Protein AF-A0A7W0KT61-F1 (afdb_monomer)

Solvent-accessible surface area (backbone atoms only — not comparable to full-atom values): 6740 Å² total; per-residue (Å²): 135,87,72,85,64,94,62,65,60,58,87,79,50,74,68,50,75,46,75,46,60,78,52,83,32,58,48,33,39,36,23,72,43,25,34,51,71,78,39,61,75,86,48,62,60,42,79,48,66,74,72,72,62,79,48,75,51,79,43,73,37,87,45,68,84,65,27,94,85,42,75,70,29,31,27,43,36,42,31,29,100,89,49,74,47,70,43,76,37,59,54,93,49,47,67,71,46,50,54,52,50,29,50,36,64,73,48,72,98,77,128

Radius of gyration: 14.08 Å; Cα contacts (8 Å, |Δi|>4): 202; chains: 1; bounding box: 38×30×30 Å

Secondary structure (DSSP, 8-state):
------S--SS---EEEEE-STTTS-EEE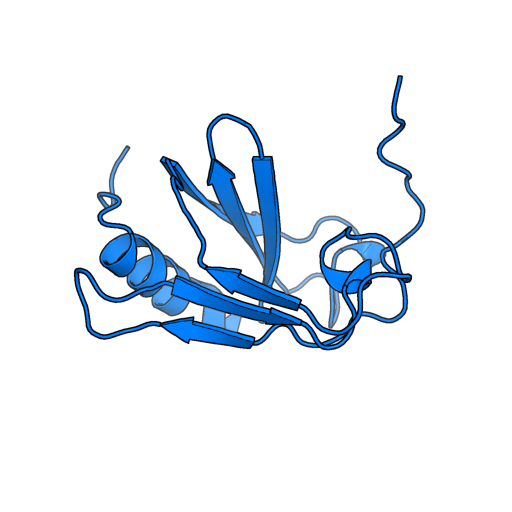EESSGGGGT--TTS-SEEEE--S--EEEEEE--STTT-SSSTT-EEEEEEETTEEEEEEE-TTTHHHHHHHHHHHHT--S--

Sequence (111 aa):
MRRTSARGWGPWTEVVLTLGAAPDGPVNWHADDPVAVGLPATRGPVDATFTAIDDVWLRPVRFRTESFWGLHGEILVLAAERATTELALPAALTGPFVERVRDQLGLDPTA

pLDDT: mean 70.73, std 15.08, range [27.05, 88.44]

Structure (mmCIF, N/CA/C/O backbone):
data_AF-A0A7W0KT61-F1
#
_entry.id   AF-A0A7W0KT61-F1
#
loop_
_atom_site.group_PDB
_atom_site.id
_atom_site.type_symbol
_atom_site.label_atom_id
_atom_site.label_alt_id
_atom_site.label_comp_id
_atom_site.label_asym_id
_atom_site.label_entity_id
_atom_site.label_seq_id
_atom_site.pdbx_PDB_ins_code
_atom_site.Cartn_x
_atom_site.Cartn_y
_atom_site.Cartn_z
_atom_site.occupancy
_atom_site.B_iso_or_equiv
_atom_site.auth_seq_id
_atom_site.auth_comp_id
_atom_site.auth_asym_id
_atom_site.auth_atom_id
_atom_site.pdbx_PDB_model_num
ATOM 1 N N . MET A 1 1 ? 22.644 4.650 14.078 1.00 32.19 1 MET A N 1
ATOM 2 C CA . MET A 1 1 ? 21.822 5.597 13.295 1.00 32.19 1 MET A CA 1
ATOM 3 C C . MET A 1 1 ? 21.578 4.968 11.925 1.00 32.19 1 MET A C 1
ATOM 5 O O . MET A 1 1 ? 22.500 4.891 11.122 1.00 32.19 1 MET A O 1
ATOM 9 N N . ARG A 1 2 ? 20.416 4.331 11.726 1.00 27.05 2 ARG A N 1
ATOM 10 C CA . ARG A 1 2 ? 20.155 3.473 10.560 1.00 27.05 2 ARG A CA 1
ATOM 11 C C . ARG A 1 2 ? 19.746 4.367 9.389 1.00 27.05 2 ARG A C 1
ATOM 13 O O . ARG A 1 2 ? 18.649 4.904 9.365 1.00 27.05 2 ARG A O 1
ATOM 20 N N . ARG A 1 3 ? 20.698 4.587 8.483 1.00 28.02 3 ARG A N 1
ATOM 21 C CA . ARG A 1 3 ? 20.554 5.362 7.249 1.00 28.02 3 ARG A CA 1
ATOM 22 C C . ARG A 1 3 ? 19.492 4.675 6.387 1.00 28.02 3 ARG A C 1
ATOM 24 O O . ARG A 1 3 ? 19.729 3.553 5.945 1.00 28.02 3 ARG A O 1
ATOM 31 N N . THR A 1 4 ? 18.351 5.320 6.165 1.00 32.91 4 THR A N 1
ATOM 32 C CA . THR A 1 4 ? 17.444 5.007 5.052 1.00 32.91 4 THR A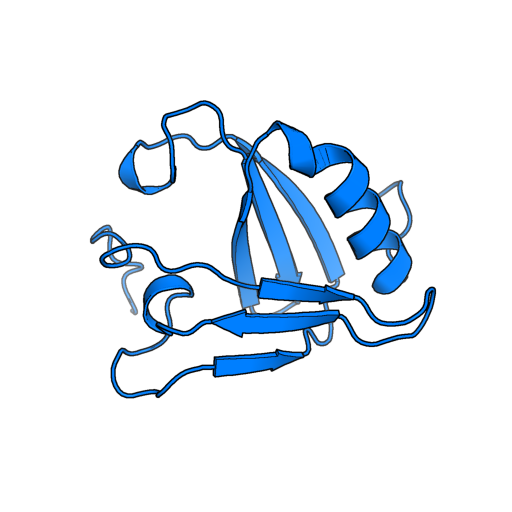 CA 1
ATOM 33 C C . THR A 1 4 ? 18.274 5.127 3.778 1.00 32.91 4 THR A C 1
ATOM 35 O O . THR A 1 4 ? 18.683 6.213 3.366 1.00 32.91 4 THR A O 1
ATOM 38 N N . SER A 1 5 ? 18.727 3.992 3.248 1.00 36.28 5 SER A N 1
ATOM 39 C CA . SER A 1 5 ? 19.677 3.999 2.147 1.00 36.28 5 SER A CA 1
ATOM 40 C C . SER A 1 5 ? 18.963 4.393 0.867 1.00 36.28 5 SER A C 1
ATOM 42 O O . SER A 1 5 ? 18.067 3.690 0.423 1.00 36.28 5 SER A O 1
ATOM 44 N N . ALA A 1 6 ? 19.467 5.445 0.226 1.00 32.72 6 ALA A N 1
ATOM 45 C CA . ALA A 1 6 ? 19.232 5.829 -1.166 1.00 32.72 6 ALA A CA 1
ATOM 46 C C . ALA A 1 6 ? 19.677 4.767 -2.206 1.00 32.72 6 ALA A C 1
ATOM 48 O O . ALA A 1 6 ? 20.046 5.105 -3.327 1.00 32.72 6 ALA A O 1
ATOM 49 N N . ARG A 1 7 ? 19.713 3.481 -1.839 1.00 40.91 7 ARG A N 1
ATOM 50 C CA . ARG A 1 7 ? 19.903 2.374 -2.775 1.00 40.91 7 ARG A CA 1
ATOM 51 C C . ARG A 1 7 ? 18.530 1.786 -3.006 1.00 40.91 7 ARG A C 1
ATOM 53 O O . ARG A 1 7 ? 17.926 1.311 -2.051 1.00 40.91 7 ARG A O 1
ATOM 60 N N . GLY A 1 8 ? 18.065 1.906 -4.246 1.00 37.81 8 GLY A N 1
ATOM 61 C CA . GLY A 1 8 ? 16.803 1.347 -4.686 1.00 37.81 8 GLY A CA 1
ATOM 62 C C . GLY A 1 8 ? 16.606 -0.045 -4.103 1.00 37.81 8 GLY A C 1
ATOM 63 O O . GLY A 1 8 ? 17.489 -0.900 -4.205 1.00 37.81 8 GLY A O 1
ATOM 64 N N . TRP A 1 9 ? 15.451 -0.215 -3.462 1.00 44.94 9 TRP A N 1
ATOM 65 C CA . TRP A 1 9 ? 14.582 -1.380 -3.598 1.00 44.94 9 TRP A CA 1
ATOM 66 C C . TRP A 1 9 ? 15.001 -2.145 -4.861 1.00 44.94 9 TRP A C 1
ATOM 68 O O . TRP A 1 9 ? 15.155 -1.501 -5.900 1.00 44.94 9 TRP A O 1
ATOM 78 N N . GLY A 1 10 ? 15.341 -3.431 -4.743 1.00 43.69 10 GLY A N 1
ATOM 79 C CA . GLY A 1 10 ? 15.909 -4.249 -5.822 1.00 43.69 10 GLY A CA 1
ATOM 80 C C . GLY A 1 10 ? 15.027 -4.315 -7.085 1.00 43.69 10 GLY A C 1
ATOM 81 O O . GLY A 1 10 ? 14.248 -3.405 -7.356 1.00 43.69 10 GLY A O 1
ATOM 82 N N . PRO A 1 11 ? 15.119 -5.357 -7.929 1.00 47.28 11 PRO A N 1
ATOM 83 C CA . PRO A 1 11 ? 14.088 -5.537 -8.948 1.00 47.28 11 PRO A CA 1
ATOM 84 C C . PRO A 1 11 ? 12.722 -5.562 -8.246 1.00 47.28 11 PRO A C 1
ATOM 86 O O . PRO A 1 11 ? 12.471 -6.391 -7.377 1.00 47.28 11 PRO A O 1
ATOM 89 N N . TRP A 1 12 ? 11.886 -4.571 -8.544 1.00 51.16 12 TRP A N 1
ATOM 90 C CA . TRP A 1 12 ? 10.602 -4.420 -7.881 1.00 51.16 12 TRP A CA 1
ATOM 91 C C . TRP A 1 12 ? 9.706 -5.612 -8.239 1.00 51.16 12 TRP A C 1
ATOM 93 O O . TRP A 1 12 ? 9.534 -5.935 -9.415 1.00 51.16 12 TRP A O 1
ATOM 103 N N . THR A 1 13 ? 9.153 -6.246 -7.208 1.00 55.22 13 THR A N 1
ATOM 104 C CA . THR A 1 13 ? 8.254 -7.400 -7.309 1.00 55.22 13 THR A CA 1
ATOM 105 C C . THR A 1 13 ? 6.844 -6.969 -6.920 1.00 55.22 13 THR A C 1
ATOM 107 O O . THR A 1 13 ? 6.672 -6.033 -6.136 1.00 55.22 13 THR A O 1
ATOM 110 N N . GLU A 1 14 ? 5.837 -7.600 -7.519 1.00 64.25 14 GLU A N 1
ATOM 111 C CA . GLU A 1 14 ? 4.429 -7.294 -7.277 1.00 64.25 14 GLU A CA 1
ATOM 112 C C . GLU A 1 14 ? 4.062 -7.540 -5.805 1.00 64.25 14 GLU A C 1
ATOM 114 O O . GLU A 1 14 ? 4.413 -8.568 -5.226 1.00 64.25 14 GLU A O 1
ATOM 119 N N . VAL A 1 15 ? 3.366 -6.574 -5.196 1.00 68.81 15 VAL A N 1
ATOM 120 C CA . VAL A 1 15 ? 2.718 -6.747 -3.893 1.00 68.81 15 VAL A CA 1
ATOM 121 C C . VAL A 1 15 ? 1.230 -6.906 -4.146 1.00 68.81 15 VAL A C 1
ATOM 123 O O . VAL A 1 15 ? 0.593 -6.011 -4.703 1.00 68.81 15 VAL A O 1
ATOM 126 N N . VAL A 1 16 ? 0.668 -8.029 -3.719 1.00 76.81 16 VAL A N 1
ATOM 127 C CA . VAL A 1 16 ? -0.756 -8.315 -3.875 1.00 76.81 16 VAL A CA 1
ATOM 128 C C . VAL A 1 16 ? -1.476 -7.913 -2.599 1.00 76.81 16 VAL A C 1
ATOM 130 O O . VAL A 1 16 ? -1.240 -8.483 -1.536 1.00 76.81 16 VAL A O 1
ATOM 133 N N . LEU A 1 17 ? -2.381 -6.942 -2.705 1.00 76.94 17 LEU A N 1
ATOM 134 C CA . LEU A 1 17 ? -3.286 -6.574 -1.622 1.00 76.94 17 LEU A CA 1
ATOM 135 C C . LEU A 1 17 ? -4.601 -7.335 -1.744 1.00 76.94 17 LEU A C 1
ATOM 137 O O . LEU A 1 17 ? -5.279 -7.273 -2.767 1.00 76.94 17 LEU A O 1
ATOM 141 N N . THR A 1 18 ? -4.978 -8.018 -0.669 1.00 84.00 18 THR A N 1
ATOM 142 C CA . THR A 1 18 ? -6.249 -8.732 -0.555 1.00 84.00 18 THR A CA 1
ATOM 143 C C . THR A 1 18 ? -7.096 -8.071 0.517 1.00 84.00 18 THR A C 1
ATOM 145 O O . THR A 1 18 ? -6.732 -8.053 1.694 1.00 84.00 18 THR A O 1
ATOM 148 N N . LEU A 1 19 ? -8.242 -7.535 0.103 1.00 81.75 19 LEU A N 1
ATOM 149 C CA . LEU A 1 19 ? -9.199 -6.887 0.991 1.00 81.75 19 LEU A CA 1
ATOM 150 C C . LEU A 1 19 ? -10.298 -7.883 1.356 1.00 81.75 19 LEU A C 1
ATOM 152 O O . LEU A 1 19 ? -10.956 -8.438 0.473 1.00 81.75 19 LEU A O 1
ATOM 156 N N . GLY A 1 20 ? -10.491 -8.112 2.654 1.00 80.50 20 GLY A N 1
ATOM 157 C CA . GLY A 1 20 ? -11.609 -8.892 3.172 1.00 80.50 20 GLY A CA 1
ATOM 158 C C . GLY A 1 20 ? -12.967 -8.228 2.919 1.00 80.50 20 GLY A C 1
ATOM 159 O O . GLY A 1 20 ? -13.073 -7.165 2.305 1.00 80.50 20 GLY A O 1
ATOM 160 N N . ALA A 1 21 ? -14.039 -8.860 3.403 1.00 80.75 21 ALA A N 1
ATOM 161 C CA . ALA A 1 21 ? -15.370 -8.261 3.345 1.00 80.75 21 ALA A CA 1
ATOM 162 C C . ALA A 1 21 ? -15.399 -6.942 4.141 1.00 80.75 21 ALA A C 1
ATOM 164 O O . ALA A 1 21 ? -14.900 -6.885 5.263 1.00 80.75 21 ALA A O 1
ATOM 165 N N . ALA A 1 22 ? -15.968 -5.884 3.565 1.00 72.19 22 ALA A N 1
ATOM 166 C CA . ALA A 1 22 ? -16.160 -4.621 4.275 1.00 72.19 22 ALA A CA 1
ATOM 167 C C . ALA A 1 22 ? -17.257 -4.749 5.356 1.00 72.19 22 ALA A C 1
ATOM 169 O O . ALA A 1 22 ? -18.191 -5.536 5.160 1.00 72.19 22 ALA A O 1
ATOM 170 N N . PRO A 1 23 ? -17.196 -3.964 6.451 1.00 69.56 23 PRO A N 1
ATOM 171 C CA . PRO A 1 23 ? -16.125 -3.019 6.799 1.00 69.56 23 PRO A CA 1
ATOM 172 C C . PRO A 1 23 ? -14.944 -3.663 7.551 1.00 69.56 23 PRO A C 1
ATOM 174 O O . PRO A 1 23 ? -13.836 -3.164 7.446 1.00 69.56 23 PRO A O 1
ATOM 177 N N . ASP A 1 24 ? -15.135 -4.808 8.219 1.00 70.88 24 ASP A N 1
ATOM 178 C CA . ASP A 1 24 ? -14.197 -5.283 9.263 1.00 70.88 24 ASP A CA 1
ATOM 179 C C . ASP A 1 24 ? -13.282 -6.459 8.863 1.00 70.88 24 ASP A C 1
ATOM 181 O O . ASP A 1 24 ? -12.557 -7.027 9.680 1.00 70.88 24 ASP A O 1
ATOM 185 N N . GLY A 1 25 ? -13.333 -6.901 7.612 1.00 76.00 25 GLY A N 1
ATOM 186 C CA . GLY A 1 25 ? -12.396 -7.890 7.077 1.00 76.00 25 GLY A CA 1
ATOM 187 C C . GLY A 1 25 ? -10.924 -7.429 7.116 1.00 76.00 25 GLY A C 1
ATOM 188 O O . GLY A 1 25 ? -10.621 -6.237 7.168 1.00 76.00 25 GLY A O 1
ATOM 189 N N . PRO A 1 26 ? -9.964 -8.362 7.058 1.00 81.25 26 PRO A N 1
ATOM 190 C CA . PRO A 1 26 ? -8.551 -8.006 7.100 1.00 81.25 26 PRO A CA 1
ATOM 191 C C . PRO A 1 26 ? -8.091 -7.317 5.807 1.00 81.25 26 PRO A C 1
ATOM 193 O O . PRO A 1 26 ? -8.551 -7.651 4.712 1.00 81.25 26 PRO A O 1
ATOM 196 N N . VAL A 1 27 ? -7.115 -6.414 5.930 1.00 85.00 27 VAL A N 1
ATOM 197 C CA . VAL A 1 27 ? -6.295 -5.940 4.806 1.00 85.00 27 VAL A CA 1
ATOM 198 C C . VAL A 1 27 ? -4.999 -6.742 4.815 1.00 85.00 27 VAL A C 1
ATOM 200 O O . VAL A 1 27 ? -4.077 -6.457 5.585 1.00 85.00 27 VAL A O 1
ATOM 203 N N . ASN A 1 28 ? -4.949 -7.778 3.983 1.00 86.50 28 ASN A N 1
ATOM 204 C CA . ASN A 1 28 ? -3.777 -8.631 3.838 1.00 86.50 28 ASN A CA 1
ATOM 205 C C . ASN A 1 28 ? -2.924 -8.164 2.668 1.00 86.50 28 ASN A C 1
ATOM 207 O O . ASN A 1 28 ? -3.441 -7.674 1.664 1.00 86.50 28 ASN A O 1
ATOM 211 N N . TRP A 1 29 ? -1.624 -8.378 2.779 1.00 83.50 29 TRP A N 1
ATOM 212 C CA . TRP A 1 29 ? -0.683 -8.132 1.709 1.00 83.50 29 TRP A CA 1
ATOM 213 C C . TRP A 1 29 ? 0.295 -9.291 1.580 1.00 83.50 29 TRP A C 1
ATOM 215 O O . TRP A 1 29 ? 0.706 -9.896 2.573 1.00 83.50 29 TRP A O 1
ATOM 225 N N . HIS A 1 30 ? 0.641 -9.579 0.334 1.00 82.94 30 HIS A N 1
ATOM 226 C CA . HIS A 1 30 ? 1.604 -10.593 -0.047 1.00 82.94 30 HIS A CA 1
ATOM 227 C C . HIS A 1 30 ? 2.707 -9.960 -0.892 1.00 82.94 30 HIS A C 1
ATOM 229 O O . HIS A 1 30 ? 2.404 -9.186 -1.798 1.00 82.94 30 HIS A O 1
ATOM 235 N N . ALA A 1 31 ? 3.964 -10.303 -0.630 1.00 77.75 31 ALA A N 1
ATOM 236 C CA . ALA A 1 31 ? 5.095 -9.946 -1.478 1.00 77.75 31 ALA A CA 1
ATOM 237 C C . ALA A 1 31 ? 5.994 -11.167 -1.703 1.00 77.75 31 ALA A C 1
ATOM 239 O O . ALA A 1 31 ? 6.527 -11.720 -0.739 1.00 77.75 31 ALA A O 1
ATOM 240 N N . ASP A 1 32 ? 6.216 -11.534 -2.966 1.00 75.75 32 A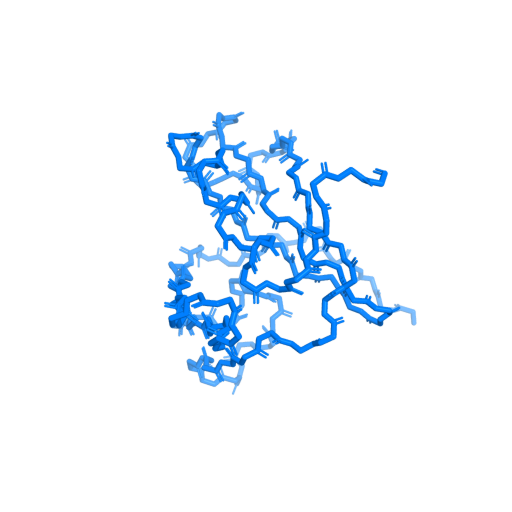SP A N 1
ATOM 241 C CA . ASP A 1 32 ? 7.123 -12.631 -3.334 1.00 75.75 32 ASP A CA 1
ATOM 242 C C . ASP A 1 32 ? 8.597 -12.295 -3.029 1.00 75.75 32 ASP A C 1
ATOM 244 O O . ASP A 1 32 ? 9.380 -13.176 -2.670 1.00 75.75 32 ASP A O 1
ATOM 248 N N . ASP A 1 33 ? 8.970 -11.010 -3.123 1.00 73.12 33 ASP A N 1
ATOM 249 C CA . ASP A 1 33 ? 10.286 -10.498 -2.729 1.00 73.12 33 ASP A CA 1
ATOM 250 C C . ASP A 1 33 ? 10.149 -9.505 -1.555 1.00 73.12 33 ASP A C 1
ATOM 252 O O . ASP A 1 33 ? 9.666 -8.383 -1.745 1.00 73.12 33 ASP A O 1
ATOM 256 N N . PRO A 1 34 ? 10.613 -9.843 -0.338 1.00 66.81 34 PRO A N 1
ATOM 257 C CA . PRO A 1 34 ? 10.560 -8.944 0.821 1.00 66.81 34 PRO A CA 1
ATOM 258 C C . PRO A 1 34 ? 11.353 -7.645 0.626 1.00 66.81 34 PRO A C 1
ATOM 260 O O . PRO A 1 34 ? 11.071 -6.642 1.287 1.00 66.81 34 PRO A O 1
ATOM 263 N N . VAL A 1 35 ? 12.358 -7.626 -0.255 1.00 63.16 35 VAL A N 1
ATOM 264 C CA . VAL A 1 35 ? 13.152 -6.420 -0.523 1.00 63.16 35 VAL A CA 1
ATOM 265 C C . VAL A 1 35 ? 12.286 -5.342 -1.170 1.00 63.16 35 VAL A C 1
ATOM 267 O O . VAL A 1 35 ? 12.523 -4.153 -0.938 1.00 63.16 35 VAL A O 1
ATOM 270 N N . ALA A 1 36 ? 11.244 -5.741 -1.907 1.00 62.53 36 ALA A N 1
ATOM 271 C CA . ALA A 1 36 ? 10.266 -4.838 -2.506 1.00 62.53 36 ALA A CA 1
ATOM 272 C C . ALA A 1 36 ? 9.458 -4.042 -1.463 1.00 62.53 36 ALA A C 1
AT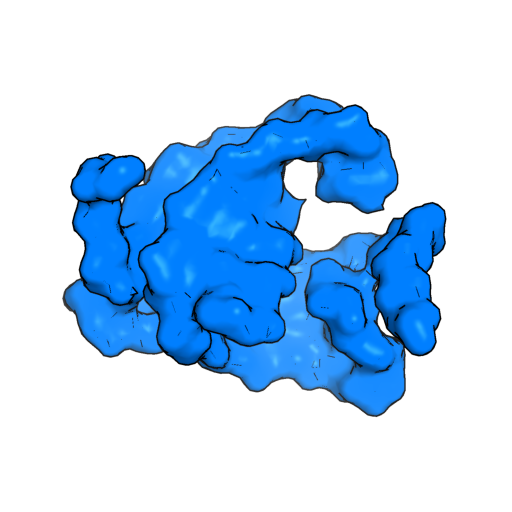OM 274 O O . ALA A 1 36 ? 8.920 -2.992 -1.782 1.00 62.53 36 ALA A O 1
ATOM 275 N N . VAL A 1 37 ? 9.428 -4.486 -0.203 1.00 63.28 37 VAL A N 1
ATOM 276 C CA . VAL A 1 37 ? 8.766 -3.798 0.922 1.00 63.28 37 VAL A CA 1
ATOM 277 C C . VAL A 1 37 ? 9.764 -3.363 2.009 1.00 63.28 37 VAL A C 1
ATOM 279 O O . VAL A 1 37 ? 9.403 -3.133 3.162 1.00 63.28 37 VAL A O 1
ATOM 282 N N . GLY A 1 38 ? 11.054 -3.262 1.664 1.00 61.50 38 GLY A N 1
ATOM 283 C CA . GLY A 1 38 ? 12.100 -2.787 2.575 1.00 61.50 38 GLY A CA 1
ATOM 284 C C . GLY A 1 38 ? 12.480 -3.780 3.680 1.00 61.50 38 GLY A C 1
ATOM 285 O O . GLY A 1 38 ? 13.161 -3.412 4.646 1.00 61.50 38 GLY A O 1
ATOM 286 N N . LEU A 1 39 ? 12.069 -5.045 3.555 1.00 63.09 39 LEU A N 1
ATOM 287 C CA . LEU A 1 39 ? 12.456 -6.122 4.456 1.00 63.09 39 LEU A CA 1
ATOM 288 C C . LEU A 1 39 ? 13.766 -6.792 3.985 1.00 63.09 39 LEU A C 1
ATOM 290 O O . LEU A 1 39 ? 14.111 -6.745 2.806 1.00 63.09 39 LEU A O 1
ATOM 294 N N . PRO A 1 40 ? 14.556 -7.405 4.892 1.00 64.81 40 PRO A N 1
ATOM 295 C CA . PRO A 1 40 ? 15.789 -8.087 4.498 1.00 64.81 40 PRO A CA 1
ATOM 296 C C . PRO A 1 40 ? 15.527 -9.258 3.539 1.00 64.81 40 PRO A C 1
ATOM 298 O O . PRO A 1 40 ? 14.658 -10.077 3.819 1.00 64.81 40 PRO A O 1
ATOM 301 N N . ALA A 1 41 ? 16.360 -9.399 2.500 1.00 64.69 41 ALA A N 1
ATOM 302 C CA . ALA A 1 41 ? 16.281 -10.452 1.471 1.00 64.69 41 ALA A CA 1
ATOM 303 C C . ALA A 1 41 ? 16.338 -11.901 1.999 1.00 64.69 41 ALA A C 1
ATOM 305 O O . ALA A 1 41 ? 16.088 -12.843 1.261 1.00 64.69 41 ALA A O 1
ATOM 306 N N . THR A 1 42 ? 16.729 -12.098 3.261 1.00 70.88 42 THR A N 1
ATOM 307 C CA . THR A 1 42 ? 16.770 -13.416 3.913 1.00 70.88 42 THR A CA 1
ATOM 308 C C . THR A 1 42 ? 15.430 -13.843 4.502 1.00 70.88 42 THR A C 1
ATOM 310 O O . THR A 1 42 ? 15.302 -14.972 4.972 1.00 70.88 42 THR A O 1
ATOM 313 N N . ARG A 1 43 ? 14.439 -12.949 4.528 1.00 64.88 43 ARG A N 1
ATOM 314 C CA . ARG A 1 43 ? 13.048 -13.326 4.773 1.00 64.88 43 ARG A CA 1
ATOM 315 C C . ARG A 1 43 ? 12.548 -13.956 3.463 1.00 64.88 43 ARG A C 1
ATOM 317 O O . ARG A 1 43 ? 12.970 -13.533 2.402 1.00 64.88 43 ARG A O 1
ATOM 324 N N . GLY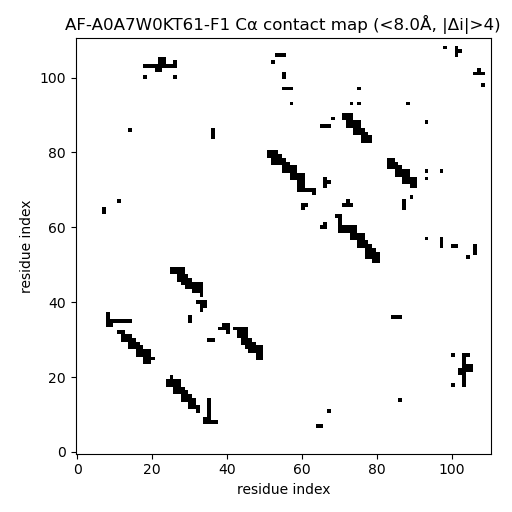 A 1 44 ? 11.781 -15.038 3.496 1.00 77.00 44 GLY A N 1
ATOM 325 C CA . GLY A 1 44 ? 11.172 -15.560 2.265 1.00 77.00 44 GLY A CA 1
ATOM 326 C C . GLY A 1 44 ? 10.082 -14.608 1.750 1.00 77.00 44 GLY A C 1
ATOM 327 O O . GLY A 1 44 ? 10.023 -13.459 2.204 1.00 77.00 44 GLY A O 1
ATOM 328 N N . PRO A 1 45 ? 9.179 -15.092 0.881 1.00 82.81 45 PRO A N 1
ATOM 329 C CA . PRO A 1 45 ? 7.914 -14.414 0.624 1.00 82.81 45 PRO A CA 1
ATOM 330 C C . PRO A 1 45 ? 7.233 -13.996 1.931 1.00 82.81 45 PRO A C 1
ATOM 332 O O . PRO A 1 45 ? 7.377 -14.661 2.967 1.00 82.81 45 PRO A O 1
ATOM 335 N N . VAL A 1 46 ? 6.527 -12.872 1.892 1.00 80.69 46 VAL A N 1
ATOM 336 C CA . VAL A 1 46 ? 5.909 -12.268 3.071 1.00 80.69 46 VAL A CA 1
ATOM 337 C C . VAL A 1 46 ? 4.410 -12.229 2.886 1.00 80.69 46 VAL A C 1
ATOM 339 O O . VAL A 1 46 ? 3.929 -11.552 1.989 1.00 80.69 46 VAL A O 1
ATOM 342 N N . ASP A 1 47 ? 3.701 -12.894 3.790 1.00 85.69 47 ASP A N 1
ATOM 343 C CA . ASP A 1 47 ? 2.267 -12.746 3.999 1.00 85.69 47 ASP A CA 1
ATOM 344 C C . ASP A 1 47 ? 2.050 -12.031 5.327 1.00 85.69 47 ASP A C 1
ATOM 346 O O . ASP A 1 47 ? 2.507 -12.494 6.380 1.00 85.69 47 ASP A O 1
ATOM 350 N N . ALA A 1 48 ? 1.374 -10.888 5.296 1.00 82.12 48 ALA A N 1
ATOM 351 C CA . ALA A 1 48 ? 1.097 -10.131 6.504 1.00 82.12 48 ALA A CA 1
ATOM 352 C C . ALA A 1 48 ? -0.236 -9.390 6.428 1.00 82.12 48 ALA A C 1
ATOM 354 O O . ALA A 1 48 ? -0.778 -9.104 5.363 1.00 82.12 48 ALA A O 1
ATOM 355 N N . THR A 1 49 ? -0.763 -9.071 7.602 1.00 83.94 49 THR A N 1
ATOM 356 C CA . THR A 1 49 ? -1.961 -8.251 7.768 1.00 83.94 49 THR A CA 1
ATOM 357 C C . THR A 1 49 ? -1.526 -6.877 8.247 1.00 83.94 49 THR A C 1
ATOM 359 O O . THR A 1 49 ? -0.680 -6.772 9.140 1.00 83.94 49 THR A O 1
ATOM 362 N N . PHE A 1 50 ? -2.086 -5.814 7.674 1.00 81.25 50 PHE A N 1
ATOM 363 C CA . PHE A 1 50 ? -1.907 -4.488 8.252 1.00 81.25 50 PHE A CA 1
ATOM 364 C C . PHE A 1 50 ? -2.663 -4.387 9.574 1.00 81.25 50 PHE A C 1
ATOM 366 O O . PHE A 1 50 ? -3.837 -4.733 9.666 1.00 81.25 50 PHE A O 1
ATOM 373 N N . THR A 1 51 ? -1.980 -3.899 10.603 1.00 77.38 51 THR A N 1
ATOM 374 C CA . THR A 1 51 ? -2.537 -3.719 11.945 1.00 77.38 51 THR A CA 1
ATOM 375 C C . THR A 1 51 ? -2.230 -2.312 12.430 1.00 77.38 51 THR A C 1
ATOM 377 O O . THR A 1 51 ? -1.097 -1.866 12.246 1.00 77.38 51 THR A O 1
ATOM 380 N N . ALA A 1 52 ? -3.192 -1.665 13.096 1.00 82.06 52 ALA A N 1
ATOM 381 C CA . ALA A 1 52 ? -3.031 -0.327 13.677 1.00 82.06 52 ALA A CA 1
ATOM 382 C C . ALA A 1 52 ? -2.565 0.728 12.655 1.00 82.06 52 ALA A C 1
ATOM 384 O O . ALA A 1 52 ? -1.611 1.459 12.901 1.00 82.06 52 ALA A O 1
ATOM 385 N N . ILE A 1 53 ? -3.198 0.748 11.477 1.00 86.06 53 ILE A N 1
ATOM 386 C CA . ILE A 1 53 ? -3.016 1.839 10.518 1.00 86.06 53 ILE A CA 1
ATOM 387 C C . ILE A 1 53 ? -3.883 3.005 10.981 1.00 86.06 53 ILE A C 1
ATOM 389 O O . ILE A 1 53 ? -5.092 2.847 11.124 1.00 86.06 53 ILE A O 1
ATOM 393 N N . ASP A 1 54 ? -3.245 4.143 11.207 1.00 87.25 54 ASP A N 1
ATOM 394 C CA . ASP A 1 54 ? -3.859 5.366 11.715 1.00 87.25 54 ASP A CA 1
ATOM 395 C C . ASP A 1 54 ? -4.262 6.312 10.577 1.00 87.25 54 ASP A C 1
ATOM 397 O O . ASP A 1 54 ? -5.170 7.121 10.738 1.00 87.25 54 ASP A O 1
ATOM 401 N N . ASP A 1 55 ? -3.578 6.231 9.430 1.00 88.44 55 ASP A N 1
ATOM 402 C CA . ASP A 1 55 ? -3.840 7.093 8.280 1.00 88.44 55 ASP A CA 1
ATOM 403 C C . ASP A 1 55 ? -3.389 6.439 6.963 1.00 88.44 55 ASP A C 1
ATOM 405 O O . ASP A 1 55 ? -2.458 5.624 6.913 1.00 88.44 55 ASP A O 1
ATOM 409 N N . VAL A 1 56 ? -4.078 6.801 5.883 1.00 87.75 56 VAL A N 1
ATOM 410 C CA . VAL A 1 56 ? -3.838 6.328 4.522 1.00 87.75 56 VAL A CA 1
ATOM 411 C C . VAL A 1 56 ? -3.951 7.495 3.556 1.00 87.75 56 VAL A C 1
ATOM 413 O O . VAL A 1 56 ? -5.011 8.113 3.446 1.00 87.75 56 VAL A O 1
ATOM 416 N N . TRP A 1 57 ? -2.900 7.753 2.780 1.00 88.06 57 TRP A N 1
ATOM 417 C CA . TRP A 1 57 ? -2.902 8.807 1.763 1.00 88.06 57 TRP A CA 1
ATOM 418 C C . TRP A 1 57 ? -2.104 8.428 0.519 1.00 88.06 57 TRP A C 1
ATOM 420 O O . TRP A 1 57 ? -1.332 7.470 0.504 1.00 88.06 57 TRP A O 1
ATOM 430 N N . LEU A 1 58 ? -2.290 9.212 -0.542 1.00 86.00 58 LEU A N 1
ATOM 431 C CA . LEU A 1 58 ? -1.518 9.107 -1.774 1.00 86.00 58 LEU A CA 1
ATOM 432 C C . LEU A 1 58 ? -0.436 10.178 -1.823 1.00 86.00 58 LEU A C 1
ATOM 434 O O . LEU A 1 58 ? -0.648 11.326 -1.426 1.00 86.00 58 LEU A O 1
ATOM 438 N N . ARG A 1 59 ? 0.718 9.824 -2.383 1.00 84.69 59 ARG A N 1
ATOM 439 C CA . ARG A 1 59 ? 1.709 10.801 -2.840 1.00 84.69 59 ARG A CA 1
ATOM 440 C C . ARG A 1 59 ? 2.156 10.487 -4.264 1.00 84.69 59 ARG A C 1
ATOM 442 O O . ARG A 1 59 ? 2.298 9.313 -4.605 1.00 84.69 59 ARG A O 1
ATOM 449 N N . PRO A 1 60 ? 2.458 11.502 -5.088 1.00 78.56 60 PRO A N 1
ATOM 450 C CA . PRO A 1 60 ? 3.012 11.257 -6.406 1.00 78.56 60 PRO A CA 1
ATOM 451 C C . PRO A 1 60 ? 4.405 10.641 -6.285 1.00 78.56 60 PRO A C 1
ATOM 453 O O . PRO A 1 60 ? 5.168 10.939 -5.353 1.00 78.56 60 PRO A O 1
ATOM 456 N N . VAL A 1 61 ? 4.766 9.83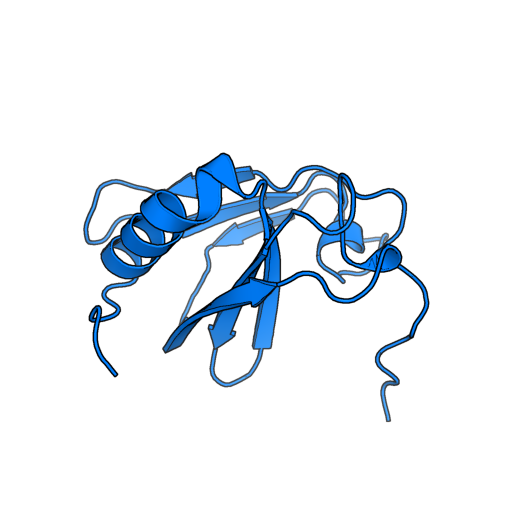7 -7.277 1.00 74.44 61 VAL A N 1
ATOM 457 C CA . VAL A 1 61 ? 6.153 9.428 -7.460 1.00 74.44 61 VAL A CA 1
ATOM 458 C C . VAL A 1 61 ? 6.996 10.644 -7.859 1.00 74.44 61 VAL A C 1
ATOM 460 O O . VAL A 1 61 ? 6.684 11.341 -8.823 1.00 74.44 61 VAL A O 1
ATOM 463 N N . ARG A 1 62 ? 8.093 10.897 -7.136 1.00 73.56 62 ARG A N 1
ATOM 464 C CA . ARG A 1 62 ? 9.007 12.022 -7.396 1.00 73.56 62 ARG A CA 1
ATOM 465 C C . ARG A 1 62 ? 10.268 11.589 -8.130 1.00 73.56 62 ARG A C 1
ATOM 467 O O . ARG A 1 62 ? 10.819 12.358 -8.915 1.00 73.56 62 ARG A O 1
ATOM 474 N N . PHE A 1 63 ? 10.726 10.367 -7.891 1.00 68.81 63 PHE A N 1
ATOM 475 C CA . PHE A 1 63 ? 11.939 9.829 -8.487 1.00 68.81 63 PHE A CA 1
ATOM 476 C C . PHE A 1 63 ? 11.639 8.596 -9.323 1.00 68.81 63 PHE A C 1
ATOM 478 O O . PHE A 1 63 ? 10.835 7.747 -8.956 1.00 68.81 63 PHE A O 1
ATOM 485 N N . ARG A 1 64 ? 12.370 8.423 -10.426 1.00 60.16 64 ARG A N 1
ATOM 486 C CA . ARG A 1 64 ? 12.243 7.222 -11.264 1.00 60.16 64 ARG A CA 1
ATOM 487 C C . ARG A 1 64 ? 12.514 5.928 -10.484 1.00 60.16 64 ARG A C 1
ATOM 489 O O . ARG A 1 64 ? 11.951 4.896 -10.811 1.00 60.16 64 ARG A O 1
ATOM 496 N N . THR A 1 65 ? 13.344 6.002 -9.445 1.00 64.25 65 THR A N 1
ATOM 497 C CA . THR A 1 65 ? 13.636 4.897 -8.518 1.00 64.25 65 THR A CA 1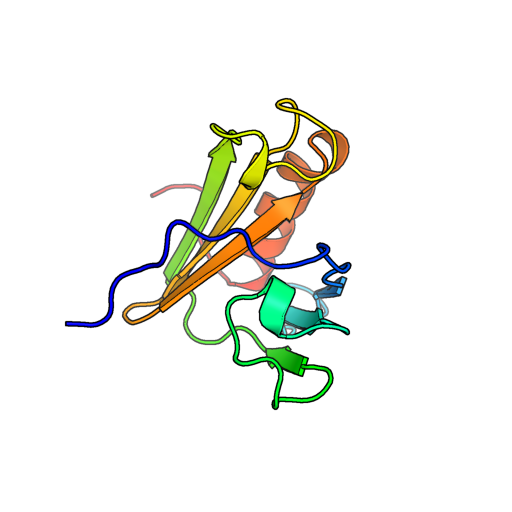
ATOM 498 C C . THR A 1 65 ? 12.474 4.552 -7.583 1.00 64.25 65 THR A C 1
ATOM 500 O O . THR A 1 65 ? 12.503 3.499 -6.960 1.00 64.25 65 THR A O 1
ATOM 503 N N . GLU A 1 66 ? 11.480 5.433 -7.461 1.00 60.59 66 GLU A N 1
ATOM 504 C CA . GLU A 1 66 ? 10.225 5.189 -6.745 1.00 60.59 66 GLU A CA 1
ATOM 505 C C . GLU A 1 66 ? 9.109 4.692 -7.690 1.00 60.59 66 GLU A C 1
ATOM 507 O O . GLU A 1 66 ? 8.121 4.141 -7.218 1.00 60.59 66 GLU A O 1
ATOM 512 N N . SER A 1 67 ? 9.227 4.895 -9.016 1.00 50.84 67 SER A N 1
ATOM 513 C CA . SER A 1 67 ? 8.155 4.575 -9.976 1.00 50.84 67 SER A CA 1
ATOM 514 C C . SER A 1 67 ? 8.356 3.236 -10.664 1.00 50.84 67 SER A C 1
ATOM 516 O O . SER A 1 67 ? 9.388 3.013 -11.294 1.00 50.84 67 SER A O 1
ATOM 518 N N . PHE A 1 68 ? 7.295 2.437 -10.705 1.00 57.12 68 PHE A N 1
ATOM 519 C CA . PHE A 1 68 ? 7.252 1.158 -11.412 1.00 57.12 68 PHE A CA 1
ATOM 520 C C . PHE A 1 68 ? 7.093 1.237 -12.934 1.00 57.12 68 PHE A C 1
ATOM 522 O O . PHE A 1 68 ? 7.427 0.279 -13.616 1.00 57.12 68 PHE A O 1
ATOM 529 N N . TRP A 1 69 ? 6.596 2.344 -13.490 1.00 51.09 69 TRP A N 1
ATOM 530 C CA . TRP A 1 69 ? 6.265 2.432 -14.925 1.00 51.09 69 TRP A CA 1
ATOM 531 C C . TRP A 1 69 ? 6.476 3.843 -15.503 1.00 51.09 69 TRP A C 1
ATOM 533 O O . TRP A 1 69 ? 5.891 4.219 -16.515 1.00 51.09 69 TRP A O 1
ATOM 543 N N . GLY A 1 70 ? 7.335 4.637 -14.856 1.00 54.66 70 GLY A N 1
ATOM 544 C CA . GLY A 1 70 ? 7.526 6.061 -15.143 1.00 54.66 70 GLY A CA 1
ATOM 545 C C . GLY A 1 70 ? 6.823 6.965 -14.128 1.00 54.66 70 GLY A C 1
ATOM 546 O O . GLY A 1 70 ? 6.090 6.501 -13.261 1.00 54.66 70 GLY A O 1
ATOM 547 N N . LEU A 1 71 ? 7.048 8.275 -14.236 1.00 60.19 71 LEU A N 1
ATOM 548 C CA . LEU A 1 71 ? 6.646 9.307 -13.260 1.00 60.19 71 LEU A CA 1
ATOM 549 C C . LEU A 1 71 ? 5.121 9.504 -13.101 1.00 60.19 71 LEU A C 1
ATOM 551 O O . LEU A 1 71 ? 4.684 10.478 -12.503 1.00 60.19 71 LEU A O 1
ATOM 555 N N . HIS A 1 72 ? 4.316 8.606 -13.662 1.00 66.44 72 HIS A N 1
ATOM 556 C CA . HIS A 1 72 ? 2.862 8.701 -13.722 1.00 66.44 72 HIS A CA 1
ATOM 557 C C . HIS A 1 72 ? 2.151 7.780 -12.724 1.00 66.44 72 HIS A C 1
ATOM 559 O O . HIS A 1 72 ? 0.939 7.653 -12.809 1.00 66.44 72 HIS A O 1
ATOM 565 N N . GLY A 1 73 ? 2.872 7.099 -11.828 1.00 70.31 73 GLY A N 1
ATO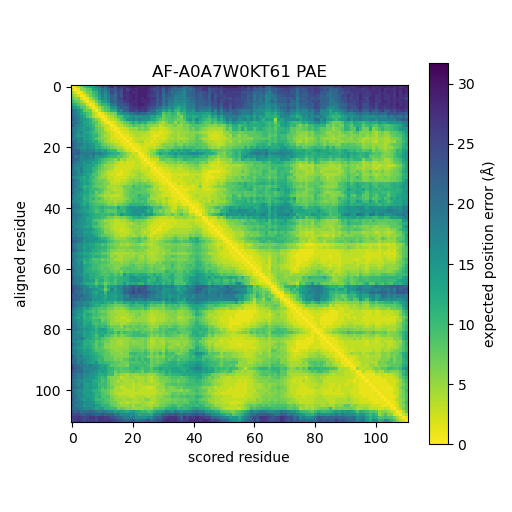M 566 C CA . GLY A 1 73 ? 2.272 6.335 -10.728 1.00 70.31 73 GLY A CA 1
ATOM 567 C C . GLY A 1 73 ? 2.091 7.168 -9.458 1.00 70.31 73 GLY A C 1
ATOM 568 O O . GLY A 1 73 ? 2.700 8.231 -9.303 1.00 70.31 73 GLY A O 1
ATOM 569 N N . GLU A 1 74 ? 1.309 6.643 -8.519 1.00 78.44 74 GLU A N 1
ATOM 570 C CA . GLU A 1 74 ? 1.221 7.177 -7.156 1.00 78.44 74 GLU A CA 1
ATOM 571 C C . GLU A 1 74 ? 1.643 6.112 -6.148 1.00 78.44 74 GLU A C 1
ATOM 573 O O . GLU A 1 74 ? 1.701 4.921 -6.450 1.00 78.44 74 GLU A O 1
ATOM 578 N N . ILE A 1 75 ? 1.973 6.555 -4.944 1.00 78.31 75 ILE A N 1
ATOM 579 C CA . ILE A 1 75 ? 2.348 5.704 -3.825 1.00 78.31 75 ILE A CA 1
ATOM 580 C C . ILE A 1 75 ? 1.247 5.815 -2.786 1.00 78.31 75 ILE A C 1
ATOM 582 O O . ILE A 1 75 ? 0.990 6.907 -2.275 1.00 78.31 75 ILE A O 1
ATOM 586 N N . LEU A 1 76 ? 0.630 4.680 -2.473 1.00 80.94 76 LEU A N 1
ATOM 587 C CA . LEU A 1 76 ? -0.198 4.515 -1.294 1.00 80.94 76 LEU A CA 1
ATOM 588 C C . LEU A 1 76 ? 0.708 4.441 -0.075 1.00 80.94 76 LEU A C 1
ATOM 590 O O . LEU A 1 76 ? 1.583 3.578 0.010 1.00 80.94 76 LEU A O 1
ATOM 594 N N . VAL A 1 77 ? 0.482 5.338 0.866 1.00 83.44 77 VAL A N 1
ATOM 595 C CA . VAL A 1 77 ? 1.185 5.372 2.137 1.00 83.44 77 VAL A CA 1
ATOM 596 C C . VAL A 1 77 ? 0.213 4.921 3.214 1.00 83.44 77 VAL A C 1
ATOM 598 O O . VAL A 1 77 ? -0.828 5.546 3.390 1.00 83.44 77 VAL A O 1
ATOM 601 N N . LEU A 1 78 ? 0.549 3.835 3.911 1.00 83.75 78 LEU A N 1
ATOM 602 C CA . LEU A 1 78 ? -0.153 3.371 5.107 1.00 83.75 78 LEU A CA 1
ATOM 603 C C . LEU A 1 78 ? 0.710 3.696 6.323 1.00 83.75 78 LEU A C 1
ATOM 605 O O . LEU A 1 78 ? 1.814 3.152 6.464 1.00 83.75 78 LEU A O 1
ATOM 609 N N . ALA A 1 79 ? 0.232 4.589 7.182 1.00 85.81 79 ALA A N 1
ATOM 610 C CA . ALA A 1 79 ? 0.943 5.002 8.381 1.00 85.81 79 ALA A CA 1
ATOM 611 C C . ALA A 1 79 ? 0.350 4.369 9.632 1.00 85.81 79 ALA A C 1
ATOM 613 O O . ALA A 1 79 ? -0.857 4.368 9.832 1.00 85.81 79 ALA A O 1
ATOM 614 N N . ALA A 1 80 ? 1.237 3.876 10.481 1.00 84.62 80 ALA A N 1
ATOM 615 C CA . ALA A 1 80 ? 0.984 3.464 11.849 1.00 84.62 80 ALA A CA 1
ATOM 616 C C . ALA A 1 80 ? 1.916 4.261 12.774 1.00 84.62 80 ALA A C 1
ATOM 618 O O . ALA A 1 80 ? 2.988 4.692 12.336 1.00 84.62 80 ALA A O 1
ATOM 619 N N . GLU A 1 81 ? 1.591 4.358 14.064 1.00 82.31 81 GLU A N 1
ATOM 620 C CA . GLU A 1 81 ? 2.381 5.055 15.100 1.00 82.31 81 GLU A CA 1
ATOM 621 C C . GLU A 1 81 ? 3.904 4.829 14.980 1.00 82.31 81 GLU A C 1
ATOM 623 O O . GLU A 1 81 ? 4.709 5.730 15.221 1.00 82.31 81 GLU A O 1
ATOM 628 N N . ARG A 1 82 ? 4.324 3.611 14.606 1.00 79.88 82 ARG A N 1
ATOM 629 C CA . ARG A 1 82 ? 5.736 3.186 14.602 1.00 79.88 82 ARG A CA 1
ATOM 630 C C . ARG A 1 82 ? 6.285 2.770 13.244 1.00 79.88 82 ARG A C 1
ATOM 632 O O . ARG A 1 82 ? 7.452 2.375 13.170 1.00 79.88 82 ARG A O 1
ATOM 639 N N . ALA A 1 83 ? 5.475 2.799 12.191 1.00 75.62 83 ALA A N 1
ATOM 640 C CA . ALA A 1 83 ? 5.883 2.301 10.885 1.00 75.62 83 ALA A CA 1
ATOM 641 C C . ALA A 1 83 ? 5.115 2.969 9.748 1.00 75.62 83 ALA A C 1
ATOM 643 O O . ALA A 1 83 ? 3.958 3.348 9.884 1.00 75.62 83 ALA A O 1
ATOM 644 N N . THR A 1 84 ? 5.759 3.042 8.591 1.00 78.81 84 THR A N 1
ATOM 645 C CA . THR A 1 84 ? 5.124 3.465 7.346 1.00 78.81 84 THR A CA 1
ATOM 646 C C . THR A 1 84 ? 5.373 2.392 6.304 1.00 78.81 84 THR A C 1
ATOM 648 O O . THR A 1 84 ? 6.511 1.944 6.145 1.00 78.81 84 THR A O 1
ATOM 651 N N . THR A 1 85 ? 4.314 1.984 5.611 1.00 76.56 85 THR A N 1
ATOM 652 C CA . THR A 1 85 ? 4.406 1.099 4.448 1.00 76.56 85 THR A CA 1
ATOM 653 C C . THR A 1 85 ? 4.044 1.892 3.205 1.00 76.56 85 THR A C 1
ATOM 655 O O . THR A 1 85 ? 3.025 2.575 3.180 1.00 76.56 85 THR A O 1
ATOM 658 N N . GLU A 1 86 ? 4.886 1.811 2.181 1.00 77.56 86 GLU A N 1
ATOM 659 C CA . GLU A 1 86 ? 4.682 2.488 0.903 1.00 77.56 86 GLU A CA 1
ATOM 660 C C . GLU A 1 86 ? 4.479 1.450 -0.198 1.00 77.56 86 GLU A C 1
ATOM 662 O O . GLU A 1 86 ? 5.312 0.561 -0.371 1.00 77.56 86 GLU A O 1
ATOM 667 N N . LEU A 1 87 ? 3.381 1.572 -0.943 1.00 74.75 87 LEU A N 1
ATOM 668 C CA . LEU A 1 87 ? 3.017 0.665 -2.028 1.00 74.75 87 LEU A CA 1
ATOM 669 C C . LEU A 1 87 ? 2.800 1.470 -3.305 1.00 74.75 87 LEU A C 1
ATOM 671 O O . LEU A 1 87 ? 1.947 2.355 -3.356 1.00 74.75 87 LEU A O 1
ATOM 675 N N . ALA A 1 88 ? 3.575 1.178 -4.344 1.00 73.38 88 ALA A N 1
ATOM 676 C CA . ALA A 1 88 ? 3.395 1.830 -5.632 1.00 73.38 88 ALA A CA 1
ATOM 677 C C . ALA A 1 88 ? 2.163 1.266 -6.347 1.00 73.38 88 ALA A C 1
ATOM 679 O O . ALA A 1 88 ? 2.000 0.052 -6.463 1.00 73.38 88 ALA A O 1
ATOM 680 N N . LEU A 1 89 ? 1.326 2.157 -6.870 1.00 69.75 89 LEU A N 1
ATOM 681 C CA . LEU A 1 89 ? 0.109 1.821 -7.592 1.00 69.75 89 LEU A CA 1
ATOM 682 C C . LEU A 1 89 ? 0.130 2.441 -8.999 1.00 69.75 89 LEU A C 1
ATOM 684 O O . LEU A 1 89 ? 0.564 3.587 -9.181 1.00 69.75 89 LEU A O 1
ATOM 688 N N . PRO A 1 90 ? -0.382 1.728 -10.018 1.00 70.75 90 PRO A N 1
ATOM 689 C CA . PRO A 1 90 ? -0.761 2.351 -11.280 1.00 70.75 90 PRO A CA 1
ATOM 690 C C . PRO A 1 90 ? -1.789 3.463 -11.032 1.00 70.75 90 PRO A C 1
ATOM 692 O O . PRO A 1 90 ? -2.770 3.228 -10.331 1.00 70.75 90 PRO A O 1
ATOM 695 N N . ALA A 1 91 ? -1.629 4.638 -11.651 1.00 70.38 91 ALA A N 1
ATOM 696 C CA . ALA A 1 91 ? -2.551 5.770 -11.457 1.00 70.38 91 ALA A CA 1
ATOM 697 C C . ALA A 1 91 ? -4.021 5.448 -11.755 1.00 70.38 91 ALA A C 1
ATOM 699 O O . ALA A 1 91 ? -4.918 6.039 -11.173 1.00 70.38 91 ALA A O 1
ATOM 700 N N . ALA A 1 92 ? -4.291 4.491 -12.644 1.00 69.19 92 ALA A N 1
ATOM 701 C CA . ALA A 1 92 ? -5.657 4.070 -12.944 1.00 69.19 92 ALA A CA 1
ATOM 702 C C . ALA A 1 92 ? -6.369 3.403 -11.751 1.00 69.19 92 ALA A C 1
ATOM 704 O O . ALA A 1 92 ? -7.593 3.308 -11.755 1.00 69.19 92 ALA A O 1
ATOM 705 N N . LEU A 1 93 ? -5.619 2.922 -10.754 1.00 68.50 93 LEU A N 1
ATOM 706 C CA . LEU A 1 93 ? -6.154 2.196 -9.604 1.00 68.50 93 LEU A CA 1
ATOM 707 C C . LEU A 1 93 ? -6.251 3.060 -8.342 1.00 68.50 93 LEU A C 1
ATOM 709 O O . LEU A 1 93 ? -6.961 2.683 -7.423 1.00 68.50 93 LEU A O 1
ATOM 713 N N . THR A 1 94 ? -5.582 4.208 -8.266 1.00 72.06 94 THR A N 1
ATOM 714 C CA . THR A 1 94 ? -5.290 4.878 -6.987 1.00 72.06 94 THR A CA 1
ATOM 715 C C . THR A 1 94 ? -6.520 5.407 -6.251 1.00 72.06 94 THR A C 1
ATOM 717 O O . THR A 1 94 ? -6.644 5.161 -5.054 1.00 72.06 94 THR A O 1
ATOM 720 N N . GLY A 1 95 ? -7.453 6.067 -6.941 1.00 76.19 95 GLY A N 1
ATOM 721 C CA . GLY A 1 95 ? -8.656 6.645 -6.320 1.00 76.19 95 GLY A CA 1
ATOM 722 C C . GLY A 1 95 ? -9.571 5.601 -5.658 1.00 76.19 95 GLY A C 1
ATOM 723 O O . GLY A 1 95 ? -9.652 5.568 -4.429 1.00 76.19 95 GLY A O 1
ATOM 724 N N . PRO A 1 96 ? -10.206 4.700 -6.435 1.00 78.62 96 PRO A N 1
ATOM 725 C CA . PRO A 1 96 ? -11.118 3.687 -5.891 1.00 78.62 96 PRO A CA 1
ATOM 726 C C . PRO A 1 96 ? -10.450 2.755 -4.875 1.00 78.62 96 PRO A C 1
ATOM 728 O O . PRO A 1 96 ? -11.096 2.229 -3.972 1.00 78.62 96 PRO A O 1
ATOM 731 N N . PHE A 1 97 ? -9.145 2.532 -5.027 1.00 79.94 97 PHE A N 1
ATOM 732 C CA . PHE A 1 97 ? -8.393 1.656 -4.146 1.00 79.94 97 PHE A CA 1
ATOM 733 C C . PHE A 1 97 ? -8.149 2.273 -2.768 1.00 79.94 97 PHE A C 1
ATOM 735 O O . PHE A 1 97 ? -8.308 1.588 -1.761 1.00 79.94 97 PHE A O 1
ATOM 742 N N . VAL A 1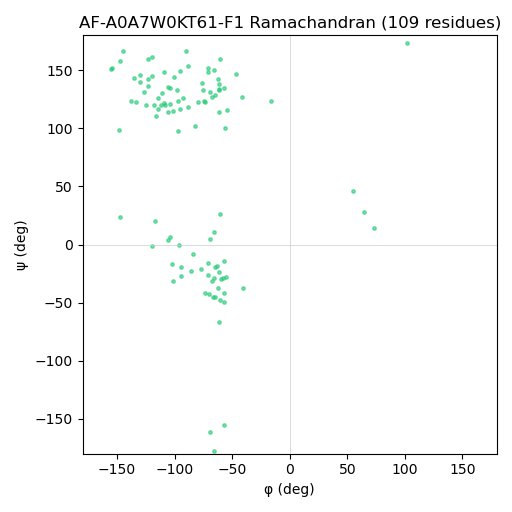 98 ? -7.812 3.564 -2.703 1.00 83.94 98 VAL A N 1
ATOM 743 C CA . VAL A 1 98 ? -7.611 4.274 -1.429 1.00 83.94 98 VAL A CA 1
ATOM 744 C C . VAL A 1 98 ? -8.899 4.355 -0.634 1.00 83.94 98 VAL A C 1
ATOM 746 O O . VAL A 1 98 ? -8.876 4.070 0.559 1.00 83.94 98 VAL A O 1
ATOM 749 N N . GLU A 1 99 ? -10.011 4.701 -1.282 1.00 84.56 99 GLU A N 1
ATOM 750 C CA . GLU A 1 99 ? -11.328 4.731 -0.636 1.00 84.56 99 GLU A CA 1
ATOM 751 C C . GLU A 1 99 ? -11.658 3.361 -0.049 1.00 84.56 99 GLU A C 1
ATOM 753 O O . GLU A 1 99 ? -11.928 3.232 1.141 1.00 84.56 99 GLU A O 1
ATOM 758 N N . ARG A 1 100 ? -11.492 2.305 -0.850 1.00 84.69 100 ARG A N 1
ATOM 759 C CA . ARG A 1 100 ? -11.768 0.941 -0.410 1.00 84.69 100 ARG A CA 1
ATOM 760 C C . ARG A 1 100 ? -10.883 0.495 0.760 1.00 84.69 100 ARG A C 1
ATOM 762 O O . ARG A 1 100 ? -11.372 -0.238 1.620 1.00 84.69 100 ARG A O 1
ATOM 769 N N . VAL A 1 101 ? -9.607 0.887 0.784 1.00 84.50 101 VAL A N 1
ATOM 770 C CA . VAL A 1 101 ? -8.673 0.597 1.887 1.00 84.50 101 VAL A CA 1
ATOM 771 C C . VAL A 1 101 ? -9.044 1.388 3.141 1.00 84.50 101 VAL A C 1
ATOM 773 O O . VAL A 1 101 ? -9.043 0.809 4.223 1.00 84.50 101 VAL A O 1
ATOM 776 N N . ARG A 1 102 ? -9.402 2.671 3.012 1.00 86.69 102 ARG A N 1
ATOM 777 C CA . ARG A 1 102 ? -9.871 3.502 4.133 1.00 86.69 102 ARG A CA 1
ATOM 778 C C . ARG A 1 102 ? -11.138 2.931 4.760 1.00 86.69 102 ARG A C 1
ATOM 780 O O . ARG A 1 102 ? -11.149 2.710 5.967 1.00 86.69 102 ARG A O 1
ATOM 787 N N . ASP A 1 103 ? -12.124 2.573 3.939 1.00 84.75 103 ASP A N 1
ATOM 788 C CA . ASP A 1 103 ? -13.362 1.927 4.387 1.00 84.75 103 ASP A CA 1
ATOM 789 C C . ASP A 1 103 ? -13.080 0.627 5.151 1.00 84.75 103 ASP A C 1
ATOM 791 O O . ASP A 1 103 ? -13.698 0.356 6.176 1.00 84.75 103 ASP A O 1
ATOM 795 N N . GLN A 1 104 ? -12.127 -0.178 4.666 1.00 84.25 104 GLN A N 1
ATOM 796 C CA . GLN A 1 104 ? -11.746 -1.448 5.294 1.00 84.25 104 GLN A CA 1
ATOM 797 C C . GLN A 1 104 ? -10.994 -1.269 6.619 1.00 84.25 104 GLN A C 1
ATOM 799 O O . GLN A 1 104 ? -10.969 -2.171 7.451 1.00 84.25 104 GLN A O 1
ATOM 804 N N . LEU A 1 105 ? -10.321 -0.134 6.791 1.00 83.00 105 LEU A N 1
ATOM 805 C CA . LEU A 1 105 ? -9.565 0.195 7.996 1.00 83.00 105 LEU A CA 1
ATOM 806 C C . LEU A 1 105 ? -10.379 1.056 8.972 1.00 83.00 105 LEU A C 1
ATOM 808 O O . LEU A 1 105 ? -9.866 1.403 10.033 1.00 83.00 105 LEU A O 1
ATOM 812 N N . GLY A 1 106 ? -11.629 1.398 8.631 1.00 83.44 106 GLY A N 1
ATOM 813 C CA . GLY A 1 106 ? -12.472 2.283 9.434 1.00 83.44 106 GLY A CA 1
ATOM 814 C C . GLY A 1 106 ? -11.927 3.711 9.534 1.00 83.44 106 GLY A C 1
ATOM 815 O O . GLY A 1 106 ? -12.156 4.380 10.539 1.00 83.44 106 GLY A O 1
ATOM 816 N N . LEU A 1 107 ? -11.172 4.162 8.527 1.00 81.44 107 LEU A N 1
ATOM 817 C CA . LEU A 1 107 ? -10.605 5.508 8.468 1.00 81.44 107 LEU A CA 1
ATOM 818 C C . LEU A 1 107 ? -11.610 6.449 7.802 1.00 81.44 107 LEU A C 1
ATOM 820 O O . LEU A 1 107 ? -11.966 6.256 6.639 1.00 81.44 107 LEU A O 1
ATOM 824 N N . ASP A 1 108 ? -12.058 7.472 8.530 1.00 72.25 108 ASP A N 1
ATOM 825 C CA . ASP A 1 108 ? -13.013 8.447 8.003 1.00 72.25 108 ASP A CA 1
ATOM 826 C C . ASP A 1 108 ? -12.428 9.212 6.794 1.00 72.25 108 ASP A C 1
ATOM 828 O O . ASP A 1 108 ? -11.254 9.592 6.800 1.00 72.25 108 ASP A O 1
ATOM 832 N N . PRO A 1 109 ? -13.236 9.522 5.761 1.00 58.84 109 PRO A N 1
ATOM 833 C CA . PRO A 1 109 ? -12.777 10.209 4.549 1.00 58.84 109 PRO A CA 1
ATOM 834 C C . PRO A 1 109 ? -12.374 11.685 4.749 1.00 58.84 109 PRO A C 1
ATOM 836 O O . PRO A 1 109 ? -12.041 12.364 3.776 1.00 58.84 109 PRO A O 1
ATOM 839 N N . THR A 1 110 ? -12.368 12.191 5.983 1.00 51.09 110 THR A N 1
ATOM 840 C CA . THR A 1 110 ? -12.072 13.590 6.316 1.00 51.09 110 THR A CA 1
ATOM 841 C C . THR A 1 110 ? -11.400 13.702 7.683 1.00 51.09 110 THR A C 1
ATOM 843 O O . THR A 1 110 ? -12.082 13.753 8.706 1.00 51.09 110 THR A O 1
ATOM 846 N N . ALA A 1 111 ? -10.073 13.812 7.678 1.00 42.12 111 ALA A N 1
ATOM 847 C CA . ALA A 1 111 ? -9.283 14.478 8.710 1.00 42.12 111 ALA A CA 1
ATOM 848 C C . ALA A 1 111 ? -8.314 15.451 8.026 1.00 42.12 111 ALA A C 1
ATOM 850 O O . ALA A 1 111 ? -7.786 15.088 6.948 1.00 42.12 111 ALA A O 1
#

Nearest PDB structures (foldseek):
  2d9w-assembly1_A  TM=5.117E-01  e=1.171E-01  Homo sapiens
  4uyj-assembly2_B  TM=5.132E-01  e=9.783E-01  Homo sapiens
  2kig-assembly1_A  TM=4.155E-01  e=4.641E-01  Mus musculus
  5aox-assembly2_E  TM=5.667E-01  e=3.263E+00  Homo sapiens

Foldseek 3Di:
DDDPDPPFLDPAFDKDWDFDDPAAGWTKIWTQQCSNFVDDRPDGIDIDTDDQFPDWDKDFDDDPSSAPPPRQWIWIWTDHPPDITIDIDHPVCPVVVRVSVCSRVVNDPDD

Mean predicted aligned error: 9.32 Å